Protein AF-A0A950BBX2-F1 (afdb_monomer)

Secondary structure (DSSP, 8-state):
--GGGGS-EEETTEEESSS----------S-TTS---HHHHHH-

pLDDT: mean 95.48, std 7.74, range [55.06, 98.19]

Foldseek 3Di:
DPPQQQPWDDDDPDIDRGNDDDDDDDPVQADPVRHDDVVNVVVD

Sequence (44 aa):
MSQTLFTPVKLGKIALQNRVVMAPMTRNRAAEDGVPTELMAEHY

Solvent-accessible surface area (backbone atoms only — not comparable to full-atom values): 3088 Å² total; per-residue (Å²): 132,76,66,69,51,65,36,66,45,72,61,87,94,44,79,37,70,37,70,77,75,88,74,94,71,92,75,89,65,52,45,98,88,62,49,82,41,73,7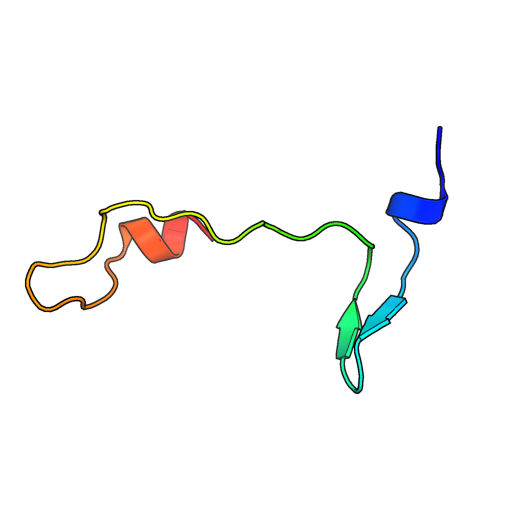0,56,60,75,71,109

Structure (mmCIF, N/CA/C/O backbone):
data_AF-A0A950BBX2-F1
#
_entry.id   AF-A0A950BBX2-F1
#
loop_
_atom_site.group_PDB
_atom_site.id
_atom_site.type_symbol
_atom_site.label_atom_id
_atom_site.label_alt_id
_atom_site.label_comp_id
_atom_site.label_asym_id
_atom_site.label_entity_id
_atom_site.label_seq_id
_atom_site.pdbx_PDB_ins_code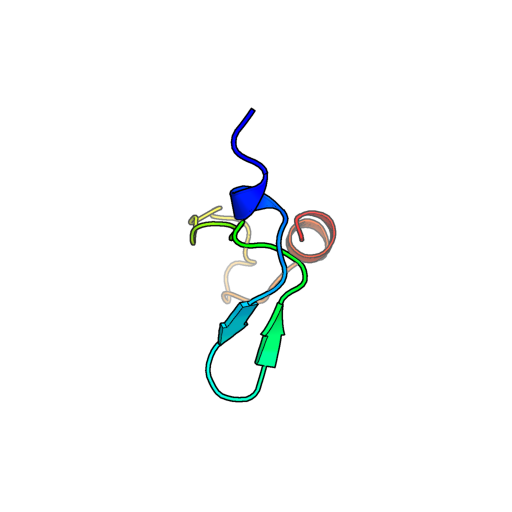
_atom_site.Cartn_x
_atom_site.Cartn_y
_atom_site.Cartn_z
_atom_site.occupancy
_atom_site.B_iso_or_equiv
_atom_site.auth_seq_id
_atom_site.auth_comp_id
_atom_site.auth_asym_id
_atom_site.auth_atom_id
_atom_site.pdbx_PDB_model_num
ATOM 1 N N . MET A 1 1 ? -2.588 11.617 23.645 1.00 55.06 1 MET A N 1
ATOM 2 C CA . MET A 1 1 ? -2.294 10.603 22.607 1.00 55.06 1 MET A CA 1
ATOM 3 C C . MET A 1 1 ? -3.612 10.131 22.006 1.00 55.06 1 MET A C 1
ATOM 5 O O . MET A 1 1 ? -4.463 9.676 22.760 1.00 55.06 1 MET A O 1
ATOM 9 N N . SER A 1 2 ? -3.827 10.301 20.698 1.00 68.25 2 SER A N 1
ATOM 10 C CA . SER A 1 2 ? -5.083 9.891 20.045 1.00 68.25 2 SER A CA 1
ATOM 11 C C . SER A 1 2 ? -5.077 8.381 19.804 1.00 68.25 2 SER A C 1
ATOM 13 O O . SER A 1 2 ? -4.515 7.909 18.817 1.00 68.25 2 SER A O 1
ATOM 15 N N . GLN A 1 3 ? -5.676 7.617 20.724 1.00 85.88 3 GLN A N 1
ATOM 16 C CA . GLN A 1 3 ? -5.763 6.153 20.622 1.00 85.88 3 GLN A CA 1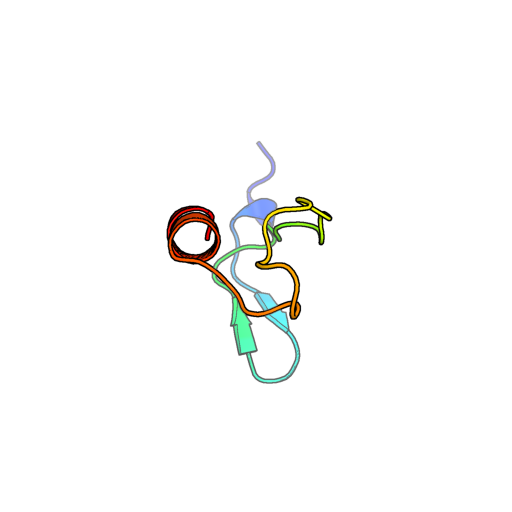
ATOM 17 C C . GLN A 1 3 ? -6.471 5.696 19.335 1.00 85.88 3 GLN A C 1
ATOM 19 O O . GLN A 1 3 ? -6.136 4.652 18.786 1.00 85.88 3 GLN A O 1
ATOM 24 N N . THR A 1 4 ? -7.390 6.510 18.803 1.00 95.12 4 THR A N 1
ATOM 25 C CA . THR A 1 4 ? -8.179 6.217 17.599 1.00 95.12 4 THR A CA 1
ATOM 26 C C . THR A 1 4 ? -7.326 5.898 16.372 1.00 95.12 4 THR A C 1
ATOM 28 O O . THR A 1 4 ? -7.725 5.051 15.573 1.00 95.12 4 THR A O 1
ATOM 31 N N . LEU A 1 5 ? -6.156 6.528 16.215 1.00 96.75 5 LEU A N 1
ATOM 32 C CA . LEU A 1 5 ? -5.301 6.355 15.034 1.00 96.75 5 LEU A CA 1
ATOM 33 C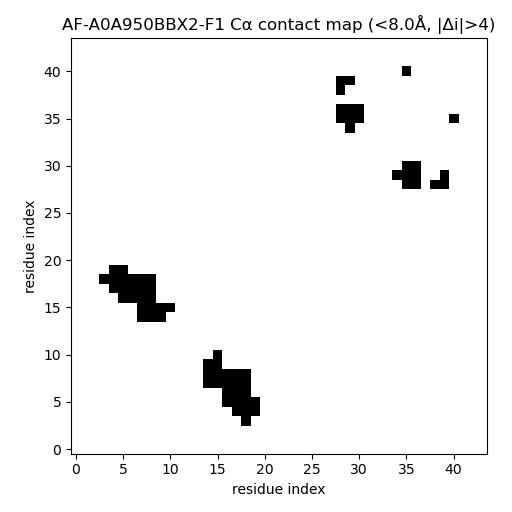 C . LEU A 1 5 ? -4.886 4.891 14.806 1.00 96.75 5 LEU A C 1
ATOM 35 O O . LEU A 1 5 ? -4.842 4.434 13.666 1.00 96.75 5 LEU A O 1
ATOM 39 N N . PHE A 1 6 ? -4.649 4.145 15.886 1.00 96.75 6 PHE A N 1
ATOM 40 C CA . PHE A 1 6 ? -4.198 2.750 15.843 1.00 96.75 6 PHE A CA 1
ATOM 41 C C . PHE A 1 6 ? -5.324 1.741 16.097 1.00 96.75 6 PHE A C 1
ATOM 43 O O . PHE A 1 6 ? -5.062 0.568 16.339 1.00 96.75 6 PHE A O 1
ATOM 50 N N . THR A 1 7 ? -6.584 2.186 16.047 1.00 97.44 7 THR A N 1
ATOM 51 C CA . THR A 1 7 ? -7.737 1.283 16.155 1.00 97.44 7 THR A CA 1
ATOM 52 C C . THR A 1 7 ? -8.099 0.665 14.803 1.00 97.44 7 THR A C 1
ATOM 54 O O . THR A 1 7 ? -8.036 1.366 13.786 1.00 97.44 7 THR A O 1
ATOM 57 N N . PRO A 1 8 ? -8.556 -0.600 14.778 1.00 97.31 8 PRO A N 1
ATOM 58 C CA . PRO A 1 8 ? -9.037 -1.230 13.557 1.00 97.31 8 PRO A CA 1
ATOM 59 C C . PRO A 1 8 ? -10.205 -0.483 12.902 1.00 97.31 8 PRO A C 1
ATOM 61 O O . PRO A 1 8 ? -11.034 0.147 13.568 1.00 97.31 8 PRO A O 1
ATOM 64 N N . VAL A 1 9 ? -10.304 -0.596 11.578 1.00 97.56 9 VAL A N 1
ATOM 65 C CA . VAL A 1 9 ? -11.401 -0.028 10.782 1.00 97.56 9 VAL A CA 1
ATOM 66 C C . VAL A 1 9 ? -11.719 -0.929 9.588 1.00 97.56 9 VAL A C 1
ATOM 68 O O . VAL A 1 9 ? -10.844 -1.612 9.061 1.00 97.56 9 VAL A O 1
ATOM 71 N N . LYS A 1 10 ? -12.980 -0.952 9.145 1.00 98.06 10 LYS A N 1
ATOM 72 C CA . LYS A 1 10 ? -13.380 -1.628 7.903 1.00 98.06 10 LYS A CA 1
ATOM 73 C C . LYS A 1 10 ? -13.400 -0.635 6.742 1.00 98.06 10 LYS A C 1
ATOM 75 O O . LYS A 1 10 ? -14.066 0.393 6.837 1.00 98.06 10 LYS A O 1
ATOM 80 N N . LEU A 1 11 ? -12.724 -0.974 5.646 1.00 97.12 11 LEU A N 1
ATOM 81 C CA . LEU A 1 11 ? -12.792 -0.279 4.362 1.00 97.12 11 LEU A CA 1
ATOM 82 C C . LEU A 1 11 ? -13.509 -1.186 3.352 1.00 97.12 11 LEU A C 1
ATOM 84 O O . LEU A 1 11 ? -12.917 -2.088 2.757 1.00 97.12 11 LEU A O 1
ATOM 88 N N . GLY A 1 12 ? -14.822 -0.998 3.212 1.00 96.62 12 GLY A N 1
ATOM 89 C CA . GLY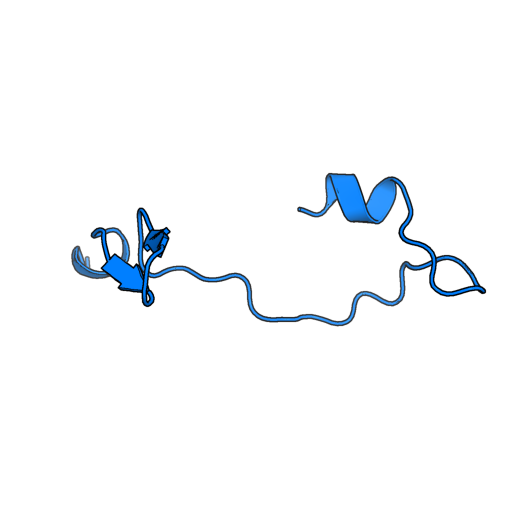 A 1 12 ? -15.668 -1.919 2.453 1.00 96.62 12 GLY A CA 1
ATOM 90 C C . GLY A 1 12 ? -15.598 -3.339 3.030 1.00 96.62 12 GLY A C 1
ATOM 91 O O . GLY A 1 12 ? -15.993 -3.568 4.173 1.00 96.62 12 GLY A O 1
ATOM 92 N N . LYS A 1 13 ? -15.083 -4.291 2.243 1.00 98.06 13 LYS A N 1
ATOM 93 C CA . LYS A 1 13 ? -14.906 -5.700 2.651 1.00 98.06 13 LYS A CA 1
ATOM 94 C C . LYS A 1 13 ? -13.561 -5.984 3.338 1.00 98.06 13 LYS A C 1
ATOM 96 O O . LYS A 1 13 ? -13.366 -7.094 3.823 1.00 98.06 13 LYS A O 1
ATOM 101 N N . ILE A 1 14 ? -12.644 -5.018 3.375 1.00 98.12 14 ILE A N 1
ATOM 102 C CA . ILE A 1 14 ? -11.281 -5.194 3.893 1.00 98.12 14 ILE A CA 1
ATOM 103 C C . ILE A 1 14 ? -11.221 -4.694 5.339 1.00 98.12 14 ILE A C 1
ATOM 105 O O . ILE A 1 14 ? -11.697 -3.601 5.644 1.00 98.12 14 ILE A O 1
ATOM 109 N N . ALA A 1 15 ? -10.630 -5.481 6.237 1.00 98.19 15 ALA A N 1
ATOM 110 C CA . ALA A 1 15 ? -10.331 -5.055 7.602 1.00 98.19 15 ALA A CA 1
ATOM 111 C C . ALA A 1 15 ? -8.895 -4.514 7.678 1.00 98.19 15 ALA A C 1
ATOM 113 O O . ALA A 1 15 ? -7.954 -5.217 7.319 1.00 98.19 15 ALA A O 1
ATOM 114 N N . LEU A 1 16 ? -8.733 -3.280 8.154 1.00 98.19 16 LEU A N 1
ATOM 115 C CA . LEU A 1 16 ? -7.442 -2.632 8.380 1.00 98.19 16 LEU A CA 1
ATOM 116 C C . LEU A 1 16 ? -7.137 -2.606 9.879 1.00 98.19 16 LEU A C 1
ATOM 118 O O . LEU A 1 16 ? -8.032 -2.402 10.700 1.00 98.19 16 LEU A O 1
ATOM 122 N N . GLN A 1 17 ? -5.867 -2.790 10.236 1.00 97.94 17 GLN A N 1
ATOM 123 C CA . GLN A 1 17 ? -5.427 -2.827 11.635 1.00 97.94 17 GLN A CA 1
ATOM 124 C C . GLN A 1 17 ? -5.381 -1.439 12.288 1.00 97.94 17 GLN A C 1
ATOM 126 O O . GLN A 1 17 ? -5.480 -1.330 13.505 1.00 97.94 17 GLN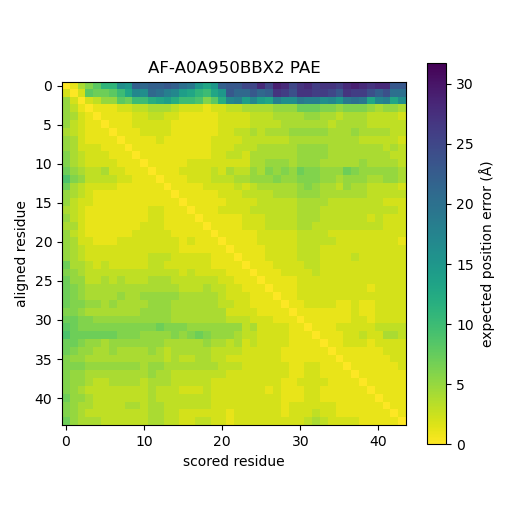 A O 1
ATOM 131 N N . ASN A 1 18 ? -5.231 -0.383 11.489 1.00 97.50 18 ASN A N 1
ATOM 132 C CA . ASN A 1 18 ? -5.142 1.000 11.941 1.00 97.50 18 ASN A CA 1
ATOM 133 C C . ASN A 1 18 ? -5.698 1.950 10.866 1.00 97.50 18 ASN A C 1
ATOM 135 O O . ASN A 1 18 ? -6.176 1.519 9.814 1.00 97.50 18 ASN A O 1
ATOM 139 N N . ARG A 1 19 ? -5.653 3.253 11.150 1.00 97.12 19 ARG A N 1
ATOM 140 C CA . ARG A 1 19 ? -6.150 4.325 10.276 1.00 97.12 19 ARG A CA 1
ATOM 141 C C . ARG A 1 19 ? -5.014 5.086 9.579 1.00 97.12 19 ARG A C 1
ATOM 143 O O . ARG A 1 19 ? -5.225 6.217 9.150 1.00 97.12 19 ARG A O 1
ATOM 150 N N . VAL A 1 20 ? -3.819 4.496 9.501 1.00 96.44 20 VAL A N 1
ATOM 151 C CA . VAL A 1 20 ? -2.648 5.055 8.812 1.00 96.44 20 VAL A CA 1
ATOM 152 C C . VAL A 1 20 ? -2.594 4.482 7.400 1.00 96.44 20 VAL A C 1
ATOM 154 O O . VAL A 1 20 ? -2.710 3.277 7.203 1.00 96.44 20 VAL A O 1
ATOM 157 N N . VAL A 1 21 ? -2.414 5.350 6.407 1.00 96.94 21 VAL A N 1
ATOM 158 C CA . VAL A 1 21 ? -2.315 4.958 4.998 1.00 96.94 21 VAL A C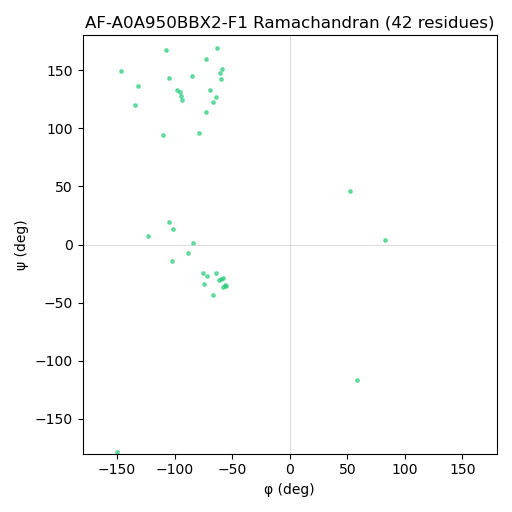A 1
ATOM 159 C C . VAL A 1 21 ? -1.106 5.653 4.390 1.00 96.94 21 VAL A C 1
ATOM 161 O O . VAL A 1 21 ? -0.888 6.842 4.625 1.00 96.94 21 VAL A O 1
ATOM 164 N N . MET A 1 22 ? -0.326 4.922 3.596 1.00 97.69 22 MET A N 1
ATOM 165 C CA . MET A 1 22 ? 0.720 5.516 2.773 1.00 97.69 22 MET A CA 1
ATOM 166 C C . MET A 1 22 ? 0.065 6.259 1.608 1.00 97.69 22 MET A C 1
ATOM 168 O O . MET A 1 22 ? -0.580 5.647 0.758 1.00 97.69 22 MET A O 1
ATOM 172 N N . ALA A 1 23 ? 0.195 7.586 1.585 1.00 98.06 23 ALA A N 1
ATOM 173 C CA . ALA A 1 23 ? -0.306 8.387 0.475 1.00 98.06 23 ALA A CA 1
ATOM 174 C C . ALA A 1 23 ? 0.385 7.979 -0.844 1.00 98.06 23 ALA A C 1
ATOM 176 O O . ALA A 1 23 ? 1.562 7.602 -0.822 1.00 98.06 23 ALA A O 1
ATOM 177 N N . PRO A 1 24 ? -0.304 8.061 -1.996 1.00 97.31 24 PRO A N 1
ATOM 178 C CA . PRO A 1 24 ? 0.324 7.803 -3.285 1.00 97.31 24 PRO A CA 1
ATOM 179 C C . PRO A 1 24 ? 1.414 8.849 -3.553 1.00 97.31 24 PRO A C 1
ATOM 181 O O . PRO A 1 24 ? 1.169 10.052 -3.479 1.00 97.31 24 PRO A O 1
ATOM 184 N N . MET A 1 25 ? 2.623 8.380 -3.860 1.00 97.69 25 MET A N 1
ATOM 185 C CA . MET A 1 25 ? 3.794 9.224 -4.104 1.00 97.69 25 MET A CA 1
ATOM 186 C C . MET A 1 25 ? 4.533 8.743 -5.349 1.00 97.69 25 MET A C 1
ATOM 188 O O . MET A 1 25 ? 5.032 7.618 -5.388 1.00 97.69 25 MET A O 1
ATOM 192 N N . THR A 1 26 ? 4.665 9.608 -6.352 1.00 96.44 26 THR A N 1
ATOM 193 C CA . THR A 1 26 ? 5.501 9.327 -7.523 1.00 96.44 26 THR A CA 1
ATOM 194 C C . THR A 1 26 ? 6.967 9.262 -7.104 1.00 96.44 26 THR A C 1
ATOM 196 O O . THR A 1 26 ? 7.505 10.220 -6.551 1.00 96.44 26 THR A O 1
ATOM 199 N N . ARG A 1 27 ? 7.629 8.130 -7.370 1.00 97.31 27 ARG A N 1
ATOM 200 C CA . ARG A 1 27 ? 9.049 7.936 -7.031 1.00 97.31 27 ARG A CA 1
ATOM 201 C C . ARG A 1 27 ? 10.005 8.064 -8.215 1.00 97.31 27 ARG A C 1
ATOM 203 O O . ARG A 1 27 ? 11.197 8.179 -7.967 1.00 97.31 27 ARG A O 1
ATOM 210 N N . ASN A 1 28 ? 9.501 8.050 -9.454 1.00 95.81 28 ASN A N 1
ATOM 211 C CA . ASN A 1 28 ? 10.304 8.043 -10.688 1.00 95.81 28 ASN A CA 1
ATOM 212 C C . ASN A 1 28 ? 11.367 6.920 -10.702 1.00 95.81 28 ASN A C 1
ATOM 214 O O . ASN A 1 28 ? 12.534 7.173 -10.975 1.00 95.81 28 ASN A O 1
ATOM 218 N N . ARG A 1 29 ? 10.977 5.690 -10.324 1.00 97.19 29 ARG A N 1
ATOM 219 C CA . ARG A 1 29 ? 11.880 4.529 -10.126 1.00 97.19 29 ARG A CA 1
ATOM 220 C C . ARG A 1 29 ? 11.535 3.286 -10.964 1.00 97.19 29 ARG A C 1
ATOM 222 O O . ARG A 1 29 ? 12.109 2.225 -10.730 1.00 97.19 29 ARG A O 1
ATOM 229 N N . ALA A 1 30 ? 10.580 3.393 -11.883 1.00 97.75 30 ALA A N 1
ATOM 230 C CA . ALA A 1 30 ? 10.279 2.306 -12.813 1.00 97.75 30 ALA A CA 1
ATOM 231 C C . ALA A 1 30 ? 11.392 2.177 -13.867 1.00 97.75 30 ALA A C 1
ATOM 233 O O . ALA A 1 30 ? 12.137 3.135 -14.094 1.00 97.75 30 ALA A O 1
ATOM 234 N N . ALA A 1 31 ? 11.488 1.013 -14.510 1.00 97.38 31 ALA A N 1
ATOM 235 C CA . ALA A 1 31 ? 12.259 0.873 -15.743 1.00 97.38 31 ALA A CA 1
ATOM 23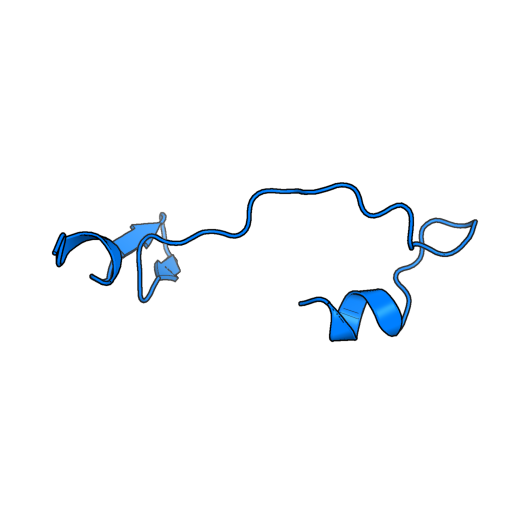6 C C . ALA A 1 31 ? 11.657 1.746 -16.869 1.00 97.38 31 ALA A C 1
ATOM 238 O O . ALA A 1 31 ? 10.557 2.285 -16.725 1.00 97.38 31 ALA A O 1
ATOM 239 N N . GLU A 1 32 ? 12.370 1.908 -17.989 1.00 97.00 32 GLU A N 1
ATOM 240 C CA . GLU A 1 32 ? 11.936 2.778 -19.100 1.00 97.00 32 GLU A CA 1
ATOM 241 C C . GLU A 1 32 ? 10.579 2.376 -19.704 1.00 97.00 32 GLU A C 1
ATOM 243 O O . GLU A 1 32 ? 9.826 3.232 -20.162 1.00 97.00 32 GLU A O 1
ATOM 248 N N . ASP A 1 33 ? 10.240 1.088 -19.659 1.00 97.56 33 ASP A N 1
ATOM 249 C CA . ASP A 1 33 ? 8.960 0.524 -20.102 1.00 97.56 33 ASP A CA 1
ATOM 250 C C . ASP A 1 33 ? 7.847 0.602 -19.036 1.00 97.56 33 ASP A C 1
ATOM 252 O O . ASP A 1 33 ? 6.722 0.153 -19.262 1.00 97.56 33 ASP A O 1
ATOM 256 N N . GLY A 1 34 ? 8.142 1.180 -17.869 1.00 97.31 34 GLY A N 1
ATOM 257 C CA . GLY A 1 34 ? 7.218 1.285 -16.744 1.00 97.31 34 GLY A CA 1
ATOM 258 C C . GLY A 1 34 ? 7.142 0.030 -15.871 1.00 97.31 34 GLY A C 1
ATOM 259 O O . GLY A 1 34 ? 6.345 0.010 -14.927 1.00 97.31 34 GLY A O 1
ATOM 260 N N . VAL A 1 35 ? 7.954 -0.999 -16.134 1.00 98.12 35 VAL A N 1
ATOM 261 C CA . VAL A 1 35 ? 7.963 -2.222 -15.325 1.00 98.12 35 VAL A CA 1
ATOM 262 C C . VAL A 1 35 ? 8.540 -1.930 -13.927 1.00 98.12 35 VAL A C 1
ATOM 264 O O . VAL A 1 35 ? 9.576 -1.264 -13.801 1.00 98.12 35 VAL A O 1
ATOM 267 N N . PRO A 1 36 ? 7.881 -2.401 -12.848 1.00 98.00 36 PRO A N 1
ATOM 268 C CA . PRO A 1 36 ? 8.417 -2.295 -11.497 1.00 98.00 36 PRO A CA 1
ATOM 269 C C . PRO A 1 36 ? 9.764 -3.008 -11.327 1.00 98.00 36 PRO A C 1
ATOM 271 O O . PRO A 1 36 ? 9.977 -4.093 -11.861 1.00 98.00 36 PRO A O 1
ATOM 274 N N . THR A 1 37 ? 10.656 -2.415 -10.535 1.00 98.00 37 THR A N 1
ATOM 275 C CA . THR A 1 37 ? 12.000 -2.946 -10.242 1.00 98.00 37 THR A CA 1
ATOM 276 C C . THR A 1 37 ? 12.094 -3.493 -8.813 1.00 98.00 37 THR A C 1
ATOM 278 O O . THR A 1 37 ? 11.235 -3.207 -7.976 1.00 98.00 37 THR A O 1
ATOM 281 N N . GLU A 1 38 ? 13.161 -4.233 -8.489 1.00 98.12 38 GLU A N 1
ATOM 282 C CA . GLU A 1 38 ? 13.418 -4.738 -7.124 1.00 98.12 38 GLU A CA 1
ATOM 283 C C . GLU A 1 38 ? 13.451 -3.613 -6.074 1.00 98.12 38 GLU A C 1
ATOM 285 O O . GLU A 1 38 ? 12.911 -3.760 -4.980 1.00 98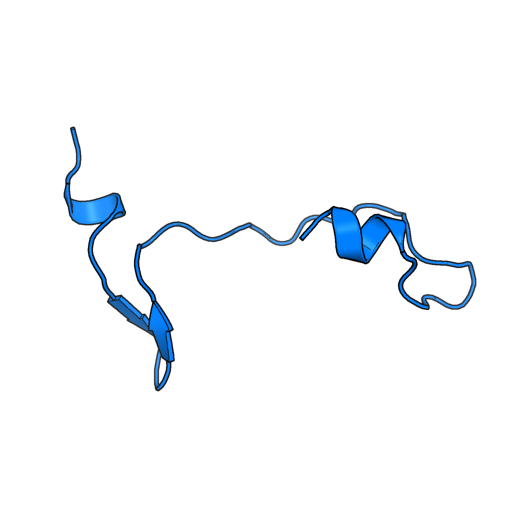.12 38 GLU A O 1
ATOM 290 N N . LEU A 1 39 ? 13.968 -2.436 -6.440 1.00 97.69 39 LEU A N 1
ATOM 291 C CA . LEU A 1 39 ? 13.976 -1.247 -5.583 1.00 97.69 39 LEU A CA 1
ATOM 292 C C . LEU A 1 39 ? 12.561 -0.770 -5.205 1.00 97.69 39 LEU A C 1
ATOM 294 O O . LEU A 1 39 ? 12.365 -0.163 -4.151 1.00 97.69 39 LEU A O 1
ATOM 298 N N . MET A 1 40 ? 11.568 -0.980 -6.075 1.00 97.88 40 MET A N 1
ATOM 299 C CA . MET A 1 40 ? 10.175 -0.651 -5.765 1.00 97.88 40 MET A CA 1
ATOM 300 C C . MET A 1 40 ? 9.570 -1.667 -4.798 1.00 97.88 40 MET A C 1
ATOM 302 O O . MET A 1 40 ? 8.769 -1.263 -3.962 1.00 97.88 40 MET A O 1
ATOM 306 N N . ALA A 1 41 ? 9.971 -2.940 -4.883 1.00 97.69 41 ALA A N 1
ATOM 307 C CA . ALA A 1 41 ? 9.557 -3.968 -3.932 1.00 97.69 41 ALA A CA 1
ATOM 308 C C . ALA A 1 41 ? 10.139 -3.707 -2.536 1.00 97.69 41 ALA A C 1
ATOM 310 O O . ALA A 1 41 ? 9.398 -3.761 -1.570 1.00 97.69 41 ALA A O 1
ATOM 311 N N . GLU A 1 42 ? 11.418 -3.335 -2.429 1.00 97.94 42 GLU A N 1
ATOM 312 C CA . GLU A 1 42 ? 12.040 -2.978 -1.141 1.00 97.94 42 GLU A CA 1
ATOM 313 C C . GLU A 1 42 ? 11.421 -1.718 -0.505 1.00 97.94 42 GLU A C 1
ATOM 315 O O . GLU A 1 42 ? 11.478 -1.517 0.706 1.00 97.94 42 GLU A O 1
ATOM 320 N N . HIS A 1 43 ? 10.830 -0.837 -1.315 1.00 96.75 43 HIS A N 1
ATOM 321 C CA . HIS A 1 43 ? 10.211 0.384 -0.810 1.00 96.75 43 HIS A CA 1
ATOM 322 C C . HIS A 1 43 ? 8.899 0.144 -0.040 1.00 96.75 43 HIS A C 1
ATOM 324 O O . HIS A 1 43 ? 8.559 0.986 0.799 1.00 96.75 43 HIS A O 1
ATOM 330 N N . TYR A 1 44 ? 8.169 -0.933 -0.349 1.00 96.06 44 TYR A N 1
ATOM 331 C CA . TYR A 1 44 ? 6.851 -1.253 0.212 1.00 96.06 44 TYR A CA 1
ATOM 332 C C . TYR A 1 44 ? 6.928 -2.372 1.250 1.00 96.06 44 TYR A C 1
ATOM 334 O O . TYR A 1 44 ? 6.180 -2.261 2.248 1.00 96.06 44 TYR A O 1
#

Radius of gyration: 15.37 Å; Cα contacts (8 Å, |Δi|>4): 35; chains: 1; bounding box: 30×16×43 Å

Nearest PDB structures (foldseek):
  3kru-assembly1_A  TM=9.188E-01  e=3.497E-01  Thermoanaerobacter pseudethanolicus ATCC 33223
  1k03-assembly1_A  TM=8.612E-01  e=3.753E-01  Saccharomyces cerevisiae

Mean predicted aligned error: 3.66 Å